Protein AF-A0A151J4Y6-F1 (afdb_monomer_lite)

Secondary structure (DSSP, 8-state):
--GGGT--THHHHHHHHHHHHHTSPPPEE-TT-EEEEEEEEEEE-SSTTT-TT-EEEEEEEEEEESGGGEEES-S-----SSPPPHHHHHHHH----------TTTTTTT-----HHHHTT------PPPHHHHHHHHHHHTT-TT---HHHHHHHHGGG----

Sequence (164 aa):
MLSKLGICSSYNDVQILEASLIMAPPEVIEPRAFCQFVFDNCDLNVNSIDGYSTFHNMAGIKCITPATSITYPSDVIQRREKLKKSAIVDKKGIVELRVFEKKDGMGLKNLLFENLDDLFLSKKYNEVPSVYDVLWMCGKWKTFENIAGWQGYMETITSTESFD

Organism: NCBI:txid471704

pLDDT: mean 74.69, std 10.49, range [45.53, 90.06]

Structure (mmCIF, N/CA/C/O backbone):
data_AF-A0A151J4Y6-F1
#
_entry.id   AF-A0A151J4Y6-F1
#
loop_
_atom_site.group_PDB
_atom_site.id
_atom_site.type_symbol
_atom_site.label_atom_id
_atom_site.label_alt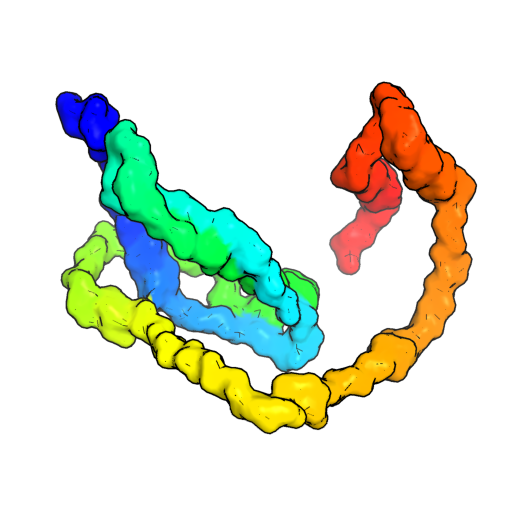_id
_atom_site.label_comp_id
_atom_site.label_asym_id
_atom_site.label_entity_id
_atom_site.label_seq_id
_atom_site.pdbx_PDB_ins_code
_atom_site.Cartn_x
_atom_site.Cartn_y
_atom_site.Cartn_z
_atom_site.occupancy
_atom_site.B_iso_or_equiv
_atom_site.auth_seq_id
_atom_site.auth_comp_id
_atom_site.auth_asym_id
_atom_site.auth_atom_id
_atom_site.pdbx_PDB_model_num
ATOM 1 N N . MET A 1 1 ? 9.502 6.647 33.704 1.00 52.97 1 MET A N 1
ATOM 2 C CA . MET A 1 1 ? 9.447 5.294 34.307 1.00 52.97 1 MET A CA 1
ATOM 3 C C . MET A 1 1 ? 8.736 4.296 33.387 1.00 52.97 1 MET A C 1
ATOM 5 O O . MET A 1 1 ? 9.278 3.222 33.199 1.00 52.97 1 MET A O 1
ATOM 9 N N . LEU A 1 2 ? 7.633 4.670 32.719 1.00 50.38 2 LEU A N 1
ATOM 10 C CA . LEU A 1 2 ? 6.952 3.846 31.696 1.00 50.38 2 LEU A CA 1
ATOM 11 C C . LEU A 1 2 ? 7.665 3.780 30.323 1.00 50.38 2 LEU A C 1
ATOM 13 O O . LEU A 1 2 ? 7.601 2.755 29.655 1.00 50.38 2 LEU A O 1
ATOM 17 N N . SER A 1 3 ? 8.432 4.808 29.941 1.00 53.66 3 SER A N 1
ATOM 18 C CA . SER A 1 3 ? 9.218 4.815 28.689 1.00 53.66 3 SER A CA 1
ATOM 19 C C . SER A 1 3 ? 10.293 3.726 28.618 1.00 53.66 3 SER A C 1
ATOM 21 O O . SER A 1 3 ? 10.619 3.252 27.536 1.00 53.66 3 SER A O 1
ATOM 23 N N . LYS A 1 4 ? 10.809 3.281 29.772 1.00 55.88 4 LYS A N 1
ATOM 24 C CA . LYS A 1 4 ? 11.755 2.157 29.869 1.00 55.88 4 LYS A CA 1
ATOM 25 C C . LYS A 1 4 ? 11.091 0.784 29.682 1.00 55.88 4 LYS A C 1
ATOM 27 O O . LYS A 1 4 ? 11.800 -0.198 29.531 1.00 55.88 4 LYS A O 1
ATOM 32 N N . LEU A 1 5 ? 9.757 0.729 29.693 1.00 60.69 5 LEU A N 1
ATOM 33 C CA . LEU A 1 5 ? 8.945 -0.458 29.400 1.00 60.69 5 LEU A CA 1
ATOM 34 C C . LEU A 1 5 ? 8.374 -0.415 27.969 1.00 60.69 5 LEU A C 1
ATOM 36 O O . LEU A 1 5 ? 7.453 -1.157 27.654 1.00 60.69 5 LEU A O 1
ATOM 40 N N . GLY A 1 6 ? 8.863 0.501 27.121 1.00 55.88 6 GLY A N 1
ATOM 41 C CA . GLY A 1 6 ? 8.363 0.690 25.757 1.00 55.88 6 GLY A CA 1
ATOM 42 C C . GLY A 1 6 ? 7.064 1.497 25.655 1.00 55.88 6 GLY A C 1
ATOM 43 O O . GLY A 1 6 ? 6.555 1.672 24.555 1.00 55.88 6 GLY A O 1
ATOM 44 N N . ILE A 1 7 ? 6.535 2.032 26.764 1.00 54.47 7 ILE A N 1
ATOM 45 C CA . ILE A 1 7 ? 5.301 2.828 26.775 1.00 54.47 7 ILE A CA 1
ATOM 46 C C . ILE A 1 7 ? 5.663 4.309 26.605 1.00 54.47 7 ILE A C 1
ATOM 48 O O . ILE A 1 7 ? 6.123 4.977 27.536 1.00 54.47 7 ILE A O 1
ATOM 52 N N . CYS A 1 8 ? 5.473 4.814 25.389 1.00 62.41 8 CYS A N 1
ATOM 53 C CA . CYS A 1 8 ? 5.663 6.218 25.027 1.00 62.41 8 CYS A CA 1
ATOM 54 C C . CYS A 1 8 ? 4.345 7.003 25.155 1.00 62.41 8 CYS A C 1
ATOM 56 O O . CYS A 1 8 ? 3.275 6.473 24.863 1.00 62.41 8 CYS A O 1
ATOM 58 N N . SER A 1 9 ? 4.403 8.289 25.517 1.00 60.19 9 SER A N 1
ATOM 59 C CA . SER A 1 9 ? 3.231 9.181 25.451 1.00 60.19 9 SER A CA 1
ATOM 60 C C . SER A 1 9 ? 2.637 9.263 24.038 1.00 60.19 9 SER A C 1
ATOM 62 O O . SER A 1 9 ? 1.441 9.500 23.897 1.00 60.19 9 SER A O 1
ATOM 64 N N . SER A 1 10 ? 3.447 8.983 23.009 1.00 67.44 10 SER A N 1
ATOM 65 C CA . SER A 1 10 ? 3.012 8.912 21.614 1.00 67.44 10 SER A CA 1
ATOM 66 C C . SER A 1 10 ? 2.051 7.762 21.320 1.00 67.44 10 SER A C 1
ATOM 68 O O . SER A 1 10 ? 1.383 7.817 20.299 1.00 67.44 10 SER A O 1
ATOM 70 N N . TYR A 1 11 ? 1.928 6.735 22.173 1.00 70.94 11 TYR A N 1
ATOM 71 C CA . TYR A 1 11 ? 0.967 5.650 21.924 1.00 70.94 11 TYR A CA 1
ATOM 72 C C . TYR A 1 11 ? -0.466 6.165 21.860 1.00 70.94 11 TYR A C 1
ATOM 74 O O . TYR A 1 11 ? -1.240 5.717 21.025 1.00 70.94 11 TYR A O 1
ATOM 82 N N . ASN A 1 12 ? -0.808 7.138 22.704 1.00 75.56 12 ASN A N 1
ATOM 83 C CA . ASN A 1 12 ? -2.130 7.748 22.661 1.00 75.56 12 ASN A CA 1
ATOM 84 C C . ASN A 1 12 ? -2.332 8.532 21.353 1.00 75.56 12 ASN A C 1
ATOM 86 O O . ASN A 1 12 ? -3.405 8.481 20.762 1.00 75.56 12 ASN A O 1
ATOM 90 N N . ASP A 1 13 ? -1.290 9.209 20.862 1.00 78.25 13 ASP A N 1
ATOM 91 C CA . ASP A 1 13 ? -1.334 9.907 19.574 1.00 78.25 13 ASP A CA 1
ATOM 92 C C . ASP A 1 13 ? -1.452 8.935 18.393 1.00 78.25 13 ASP A C 1
ATOM 94 O O . ASP A 1 13 ? -2.233 9.192 17.477 1.00 78.25 13 ASP A O 1
ATOM 98 N N . VAL A 1 14 ? -0.746 7.801 18.441 1.00 78.38 14 VAL A N 1
ATOM 99 C CA . VAL A 1 14 ? -0.844 6.717 17.451 1.00 78.38 14 VAL A CA 1
ATOM 100 C C . VAL A 1 14 ? -2.248 6.118 17.456 1.00 78.38 14 VAL A C 1
ATOM 102 O O . VAL A 1 14 ? -2.877 6.047 16.408 1.00 78.38 14 VAL A O 1
ATOM 105 N N . GLN A 1 15 ? -2.801 5.797 18.626 1.00 79.50 15 GLN A N 1
ATOM 106 C CA . GLN A 1 15 ? -4.174 5.296 18.743 1.00 79.50 15 GLN A CA 1
ATOM 107 C C . GLN A 1 15 ? -5.200 6.306 18.219 1.00 79.50 15 GLN A C 1
ATOM 109 O O . GLN A 1 15 ? -6.182 5.931 17.578 1.00 79.50 15 GLN A O 1
ATOM 114 N N . ILE A 1 16 ? -4.997 7.603 18.479 1.00 82.94 16 ILE A N 1
ATOM 115 C CA . ILE A 1 16 ? -5.855 8.665 17.945 1.00 82.94 16 ILE A CA 1
ATOM 116 C C . ILE A 1 16 ? -5.749 8.722 16.420 1.00 82.94 16 ILE A C 1
ATOM 118 O O . ILE A 1 16 ? -6.777 8.886 15.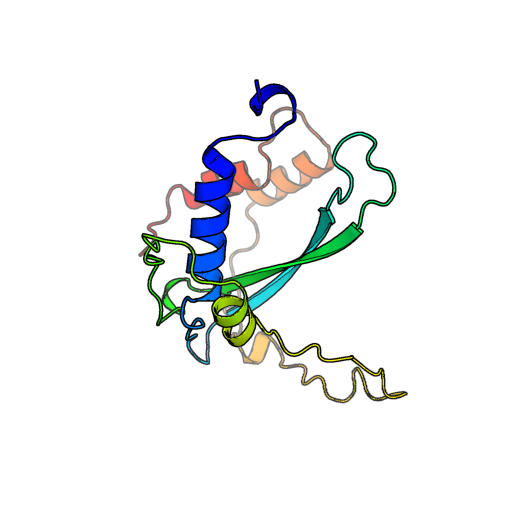759 1.00 82.94 16 ILE A O 1
ATOM 122 N N . LEU A 1 17 ? -4.548 8.589 15.857 1.00 82.00 17 LEU A N 1
ATOM 123 C CA . LEU A 1 17 ? -4.330 8.554 14.413 1.00 82.00 17 L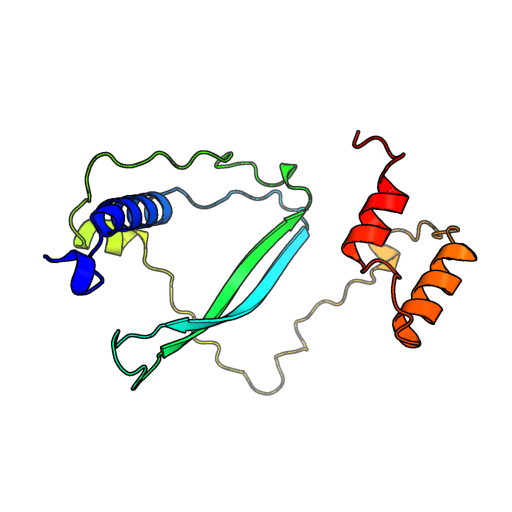EU A CA 1
ATOM 124 C C . LEU A 1 17 ? -5.020 7.339 13.778 1.00 82.00 17 LEU A C 1
ATOM 126 O O . LEU A 1 17 ? -5.824 7.518 12.865 1.00 82.00 17 LEU A O 1
ATOM 130 N N . GLU A 1 18 ? -4.798 6.137 14.308 1.00 80.62 18 GLU A N 1
ATOM 131 C CA . GLU A 1 18 ? -5.437 4.893 13.854 1.00 80.62 18 GLU A CA 1
ATOM 132 C C . GLU A 1 18 ? -6.965 4.982 13.920 1.00 80.62 18 GLU A C 1
ATOM 134 O O . GLU A 1 18 ? -7.664 4.701 12.946 1.00 80.62 18 GLU A O 1
ATOM 139 N N . ALA A 1 19 ? -7.515 5.461 15.038 1.00 82.00 19 ALA A N 1
ATOM 140 C CA . ALA A 1 19 ? -8.953 5.657 15.175 1.00 82.00 19 ALA A CA 1
ATOM 141 C C . ALA A 1 19 ? -9.491 6.743 14.229 1.00 82.00 19 ALA A C 1
ATOM 143 O O . ALA A 1 19 ? -10.651 6.684 13.814 1.00 82.00 19 ALA A O 1
ATOM 144 N N . SER A 1 20 ? -8.688 7.755 13.893 1.00 84.00 20 SER A N 1
ATOM 145 C CA . SER A 1 20 ? -9.069 8.778 12.913 1.00 84.00 20 SER A CA 1
ATOM 146 C C . SER A 1 20 ? -9.125 8.189 11.503 1.00 84.00 20 SER A C 1
ATOM 148 O O . SER A 1 20 ? -10.093 8.458 10.795 1.00 84.00 20 SER A O 1
ATOM 150 N N . LEU A 1 21 ? -8.163 7.328 11.153 1.00 80.50 21 LEU A N 1
ATOM 151 C CA . LEU A 1 21 ? -8.095 6.586 9.892 1.00 80.50 21 LEU A CA 1
ATOM 152 C C . LEU A 1 21 ? -9.272 5.619 9.719 1.00 80.50 21 LEU A C 1
ATOM 154 O O . LEU A 1 21 ? -9.988 5.708 8.732 1.00 80.50 21 LEU A O 1
ATOM 158 N N . ILE A 1 22 ? -9.543 4.756 10.704 1.00 81.31 22 ILE A N 1
ATOM 159 C CA . ILE A 1 22 ? -10.654 3.780 10.648 1.00 81.31 22 ILE A CA 1
ATOM 160 C C . ILE A 1 22 ? -12.009 4.474 10.465 1.00 81.31 22 ILE A C 1
ATOM 162 O O . ILE A 1 22 ? -12.933 3.960 9.840 1.00 81.31 22 ILE A O 1
ATOM 166 N N . MET A 1 23 ? -12.154 5.655 11.061 1.00 79.75 23 MET A N 1
ATOM 167 C CA . MET A 1 23 ? -13.398 6.411 11.020 1.00 79.75 23 MET A CA 1
ATOM 168 C C . MET A 1 23 ? -13.507 7.321 9.794 1.00 79.75 23 MET A C 1
ATOM 170 O O . MET A 1 23 ? -14.569 7.942 9.627 1.00 79.75 23 MET A O 1
ATOM 174 N N . ALA A 1 24 ? -12.437 7.443 9.004 1.00 80.19 24 ALA A N 1
ATOM 175 C CA . ALA A 1 24 ? -12.440 8.185 7.760 1.00 80.19 24 ALA A CA 1
ATOM 176 C C . ALA A 1 24 ? -13.353 7.477 6.746 1.00 80.19 24 ALA A C 1
ATOM 178 O O . ALA A 1 24 ? -13.492 6.253 6.763 1.00 80.19 24 ALA A O 1
ATOM 179 N N . PRO A 1 25 ? -14.057 8.238 5.902 1.00 78.75 25 PRO A N 1
ATOM 180 C CA . PRO A 1 25 ? -14.814 7.647 4.812 1.00 78.75 25 PR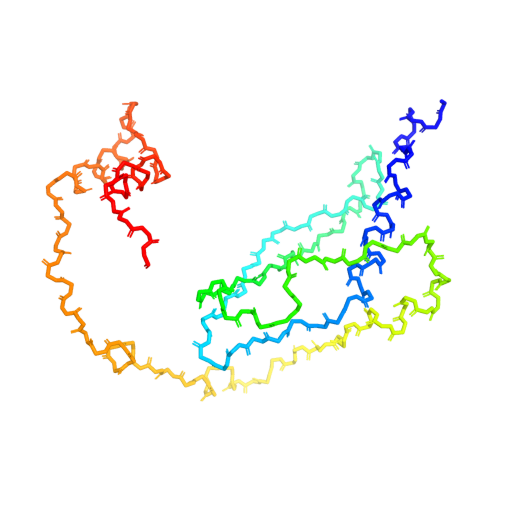O A CA 1
ATOM 181 C C . PRO A 1 25 ? -13.868 6.967 3.806 1.00 78.75 25 PRO A C 1
ATOM 183 O O . PRO A 1 25 ? -12.732 7.417 3.649 1.00 78.75 25 PRO A O 1
ATOM 186 N N . PRO A 1 26 ? -14.325 5.897 3.132 1.00 78.56 26 PRO A N 1
ATOM 187 C CA . PRO A 1 26 ? -13.514 5.193 2.151 1.00 78.56 26 PRO A CA 1
ATOM 188 C C . PRO A 1 26 ? -13.188 6.088 0.955 1.00 78.56 26 PRO A C 1
ATOM 190 O O . PRO A 1 26 ? -13.955 6.990 0.607 1.00 78.56 26 PRO A O 1
ATOM 193 N N . GLU A 1 27 ? -12.061 5.789 0.318 1.00 82.19 27 GLU A N 1
ATOM 194 C CA . GLU A 1 27 ? -11.627 6.481 -0.889 1.00 82.19 27 GLU A CA 1
ATOM 195 C C . GLU A 1 27 ? -12.608 6.264 -2.050 1.00 82.19 27 GLU A C 1
ATOM 197 O O . GLU A 1 27 ? -13.080 5.147 -2.287 1.00 82.19 27 GLU A O 1
ATOM 202 N N . VAL A 1 28 ? -12.864 7.324 -2.813 1.00 86.38 28 VAL A N 1
ATOM 203 C CA . VAL A 1 28 ? -13.610 7.297 -4.071 1.00 86.38 28 VAL A CA 1
ATOM 204 C C . VAL A 1 28 ? -12.615 7.457 -5.210 1.00 86.38 28 VAL A C 1
ATOM 206 O O . VAL A 1 28 ? -11.919 8.468 -5.312 1.00 86.38 28 VAL A O 1
ATOM 209 N N . ILE A 1 29 ? -12.545 6.435 -6.058 1.00 87.62 29 ILE A N 1
ATOM 210 C CA . ILE A 1 29 ? -11.553 6.330 -7.126 1.00 87.62 29 ILE A CA 1
ATOM 211 C C . ILE A 1 29 ? -12.264 6.390 -8.463 1.00 87.62 29 ILE A C 1
ATOM 213 O O . ILE A 1 29 ? -13.276 5.714 -8.660 1.00 87.62 29 ILE A O 1
ATOM 217 N N . GLU A 1 30 ? -11.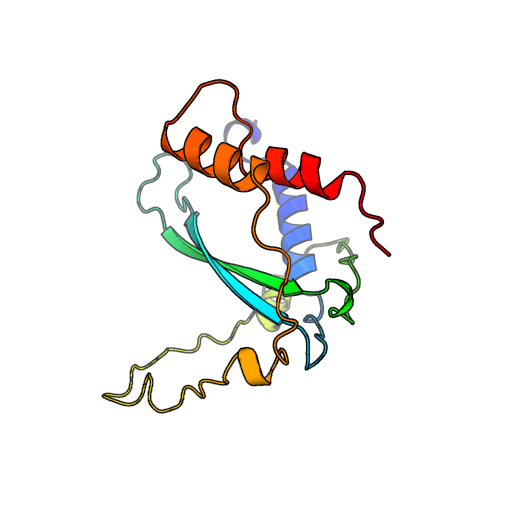713 7.180 -9.376 1.00 88.31 30 GLU A N 1
ATOM 218 C CA . GLU A 1 30 ? -12.191 7.253 -10.750 1.00 88.31 30 GLU A CA 1
ATOM 219 C C . GLU A 1 30 ? -12.219 5.859 -11.409 1.00 88.31 30 GLU A C 1
ATOM 221 O O . GLU A 1 30 ? -11.242 5.112 -11.306 1.00 88.31 30 GLU A O 1
ATOM 226 N N . PRO A 1 31 ? -13.283 5.489 -12.147 1.00 83.12 31 PRO A N 1
ATOM 227 C CA . PRO A 1 31 ? -13.416 4.154 -12.740 1.00 83.12 31 PRO A CA 1
ATOM 228 C C . PRO A 1 31 ? -12.277 3.735 -13.680 1.00 83.12 31 PRO A C 1
ATOM 230 O O . PRO A 1 31 ? -12.093 2.547 -13.924 1.00 83.12 31 PRO A O 1
ATOM 233 N N . ARG A 1 32 ? -11.534 4.700 -14.237 1.00 83.88 32 ARG A N 1
ATOM 234 C CA . ARG A 1 32 ? -10.416 4.463 -15.169 1.00 83.88 32 ARG A CA 1
ATOM 235 C C . ARG A 1 32 ? -9.038 4.599 -14.520 1.00 83.88 32 ARG A C 1
ATOM 237 O O . ARG A 1 32 ? -8.039 4.572 -15.233 1.00 83.88 32 ARG A O 1
ATOM 244 N N . ALA A 1 33 ? -8.978 4.769 -13.202 1.00 86.50 33 ALA A N 1
ATOM 245 C CA . ALA A 1 33 ? -7.715 4.813 -12.487 1.00 86.50 33 ALA A CA 1
ATOM 246 C C . ALA A 1 33 ? -7.014 3.457 -12.568 1.00 86.50 33 ALA A C 1
ATOM 248 O O . ALA A 1 33 ? -7.641 2.406 -12.402 1.00 86.50 33 ALA A O 1
ATOM 249 N N . PHE A 1 34 ? -5.698 3.472 -12.748 1.00 86.44 34 PHE A N 1
ATOM 250 C CA . PHE A 1 34 ? -4.913 2.272 -12.524 1.00 86.44 34 PHE A CA 1
ATOM 251 C C . PHE A 1 34 ? -4.809 2.031 -11.016 1.00 86.44 34 PHE A C 1
ATOM 253 O O . PHE A 1 34 ? -4.399 2.921 -10.271 1.00 86.44 34 PHE A O 1
ATOM 260 N N . CYS A 1 35 ? -5.192 0.837 -10.565 1.00 86.50 35 CYS A N 1
ATOM 261 C CA . CYS A 1 35 ? -5.133 0.440 -9.163 1.00 86.50 35 CYS A CA 1
ATOM 262 C C . CYS A 1 35 ? -4.343 -0.862 -9.035 1.00 86.50 35 CYS A C 1
ATOM 264 O O . CYS A 1 35 ? -4.730 -1.889 -9.591 1.00 86.50 35 CYS A O 1
ATOM 266 N N . GLN A 1 36 ? -3.267 -0.833 -8.256 1.00 88.19 36 GLN A N 1
ATOM 267 C CA . GLN A 1 36 ? -2.430 -1.989 -7.967 1.00 88.19 36 GLN A CA 1
ATOM 268 C C . GLN A 1 36 ? -2.397 -2.233 -6.464 1.00 88.19 36 GLN A C 1
ATOM 270 O O . GLN A 1 36 ? -2.176 -1.314 -5.684 1.00 88.19 36 GLN A O 1
ATOM 275 N N . PHE A 1 37 ? -2.579 -3.483 -6.051 1.00 87.00 37 PHE A N 1
ATOM 276 C CA . PHE A 1 37 ? -2.333 -3.884 -4.672 1.00 87.00 37 PHE A CA 1
ATOM 277 C C . PHE A 1 37 ? -0.952 -4.525 -4.585 1.00 87.00 37 PHE A C 1
ATOM 279 O O . PHE A 1 37 ? -0.663 -5.474 -5.315 1.00 87.00 37 PHE A O 1
ATOM 286 N N . VAL A 1 38 ? -0.105 -3.993 -3.712 1.00 85.69 38 VAL A N 1
ATOM 287 C CA . VAL A 1 38 ? 1.234 -4.519 -3.440 1.00 85.69 38 VAL A CA 1
ATOM 288 C C . VAL A 1 38 ? 1.216 -5.079 -2.032 1.00 85.69 38 VAL A C 1
ATOM 290 O O . VAL A 1 38 ? 0.819 -4.386 -1.100 1.00 85.69 38 VAL A O 1
ATOM 293 N N . PHE A 1 39 ? 1.613 -6.335 -1.883 1.00 85.12 39 PHE A N 1
ATOM 294 C CA . PHE A 1 39 ? 1.669 -7.001 -0.590 1.00 85.12 39 PHE A CA 1
ATOM 295 C C . PHE A 1 39 ? 3.120 -7.313 -0.252 1.00 85.12 39 PHE A C 1
ATOM 297 O O . PHE A 1 39 ? 3.856 -7.795 -1.112 1.00 85.12 39 PHE A O 1
ATOM 304 N N . ASP A 1 40 ? 3.503 -7.049 0.991 1.00 86.50 40 ASP A N 1
ATOM 305 C CA . ASP A 1 40 ? 4.796 -7.431 1.552 1.00 86.50 40 ASP A CA 1
ATOM 306 C C . ASP A 1 40 ? 4.602 -8.045 2.944 1.00 86.50 40 ASP A C 1
ATOM 308 O O . ASP A 1 40 ? 3.531 -7.927 3.552 1.00 86.50 40 ASP A O 1
ATOM 312 N N . ASN A 1 41 ? 5.624 -8.722 3.452 1.00 86.06 41 ASN A N 1
ATOM 313 C CA . ASN A 1 41 ? 5.606 -9.298 4.786 1.00 86.06 41 ASN A CA 1
ATOM 314 C C . ASN A 1 41 ? 5.503 -8.197 5.847 1.00 86.06 41 ASN A C 1
ATOM 316 O O . ASN A 1 41 ? 6.212 -7.193 5.829 1.00 86.06 41 ASN A O 1
ATOM 320 N N . CYS A 1 42 ? 4.610 -8.413 6.801 1.00 80.06 42 CYS A N 1
ATOM 321 C CA . CYS A 1 42 ? 4.440 -7.594 7.982 1.00 80.06 42 CYS A CA 1
ATOM 322 C C . CYS A 1 42 ? 4.476 -8.529 9.182 1.00 80.06 42 CYS A C 1
ATOM 324 O O . CYS A 1 42 ? 3.668 -9.444 9.292 1.00 80.06 42 CYS A O 1
ATOM 326 N N . ASP A 1 43 ? 5.448 -8.319 10.058 1.00 81.12 43 ASP A N 1
ATOM 327 C CA . ASP A 1 43 ? 5.635 -9.148 11.237 1.00 81.12 43 ASP A CA 1
ATOM 328 C C . ASP A 1 43 ? 5.274 -8.326 12.472 1.00 81.12 43 ASP A C 1
ATOM 330 O O . ASP A 1 43 ? 5.931 -7.336 12.806 1.00 81.12 43 ASP A O 1
ATOM 334 N N . LEU A 1 44 ? 4.205 -8.724 13.157 1.00 72.12 44 LEU A N 1
ATOM 335 C CA . LEU A 1 44 ? 3.764 -8.099 14.397 1.00 72.12 44 LEU A CA 1
ATOM 336 C C . LEU A 1 44 ? 4.282 -8.910 15.582 1.00 72.12 44 LEU A C 1
ATOM 338 O O . LEU A 1 44 ? 3.819 -10.017 15.868 1.00 72.12 44 LEU A O 1
ATOM 342 N N . ASN A 1 45 ? 5.222 -8.332 16.325 1.00 72.50 45 ASN A N 1
ATOM 343 C CA . ASN A 1 45 ? 5.669 -8.894 17.596 1.00 72.50 45 ASN A CA 1
ATOM 344 C C . ASN A 1 45 ? 4.599 -8.660 18.665 1.00 72.50 45 ASN A C 1
ATOM 346 O O . ASN A 1 45 ? 4.613 -7.662 19.384 1.00 72.50 45 ASN A O 1
ATOM 350 N N . VAL A 1 46 ? 3.660 -9.599 18.760 1.00 66.88 46 VAL A N 1
ATOM 351 C CA . VAL A 1 46 ? 2.575 -9.589 19.754 1.00 66.88 46 VAL A CA 1
ATOM 352 C C . VAL A 1 46 ? 3.109 -9.684 21.190 1.00 66.88 46 VAL A C 1
ATOM 354 O O . VAL A 1 46 ? 2.468 -9.173 22.105 1.00 66.88 46 VAL A O 1
ATOM 357 N N . ASN A 1 47 ? 4.305 -10.258 21.379 1.00 61.44 47 ASN A N 1
ATOM 358 C CA . ASN A 1 47 ? 5.077 -10.190 22.619 1.00 61.44 47 ASN A CA 1
ATOM 359 C C . ASN A 1 47 ? 6.330 -9.332 22.415 1.00 61.44 47 ASN A C 1
ATOM 361 O O . ASN A 1 47 ? 7.225 -9.654 21.635 1.00 61.44 47 ASN A O 1
ATOM 365 N N . SER A 1 48 ? 6.383 -8.216 23.137 1.00 57.47 48 SER A N 1
ATOM 366 C CA . SER A 1 48 ? 7.301 -7.099 22.904 1.00 57.47 48 SER A CA 1
ATOM 367 C C . SER A 1 48 ? 8.751 -7.319 23.356 1.00 57.47 48 SER A C 1
ATOM 369 O O . SER A 1 48 ? 9.570 -6.428 23.144 1.00 57.47 48 SER A O 1
ATOM 371 N N . ILE A 1 49 ? 9.086 -8.455 23.984 1.00 64.06 49 ILE A N 1
ATOM 372 C CA . ILE A 1 49 ? 10.388 -8.632 24.657 1.00 64.06 49 ILE A CA 1
ATOM 373 C C . ILE A 1 49 ? 11.269 -9.709 24.015 1.00 64.06 49 ILE A C 1
ATOM 375 O O . ILE A 1 49 ? 12.469 -9.485 23.885 1.00 64.06 49 ILE A O 1
ATOM 379 N N . ASP A 1 50 ? 10.721 -10.851 23.603 1.00 72.38 50 ASP A N 1
ATOM 380 C CA . ASP A 1 50 ? 11.510 -11.984 23.093 1.00 72.38 50 ASP A CA 1
ATOM 381 C C . ASP A 1 50 ? 11.200 -12.361 21.636 1.00 72.38 50 ASP A C 1
ATOM 383 O O . ASP A 1 50 ? 11.875 -13.223 21.076 1.00 72.38 50 ASP A O 1
ATOM 387 N N . GLY A 1 51 ? 10.201 -11.724 21.011 1.00 64.75 51 GLY A N 1
ATOM 388 C CA . GLY A 1 51 ? 9.749 -12.086 19.664 1.00 64.75 51 GLY A CA 1
ATOM 389 C C . GLY A 1 51 ? 9.135 -13.489 19.593 1.00 64.75 51 GLY A C 1
ATOM 390 O O . GLY A 1 51 ? 8.959 -14.039 18.508 1.00 64.75 51 GLY A O 1
ATOM 391 N N . TYR A 1 52 ? 8.810 -14.106 20.732 1.00 71.50 52 TYR A N 1
ATOM 392 C CA . TYR A 1 52 ? 8.162 -15.406 20.741 1.00 71.50 52 TYR A CA 1
ATOM 393 C C . TYR A 1 52 ? 6.696 -15.253 20.330 1.00 71.50 52 TYR A C 1
ATOM 395 O O . TYR A 1 52 ? 5.963 -14.429 20.880 1.00 71.50 52 TYR A O 1
ATOM 403 N N . SER A 1 53 ? 6.250 -16.095 19.393 1.00 75.50 53 SER A N 1
ATOM 404 C CA . SER A 1 53 ? 4.907 -16.040 18.793 1.00 75.50 53 SER A CA 1
ATOM 405 C C . SER A 1 53 ? 4.633 -14.793 17.939 1.00 75.50 53 SER A C 1
ATOM 407 O O . SER A 1 53 ? 3.510 -14.294 17.950 1.00 75.50 53 SER A O 1
ATOM 409 N N . THR A 1 54 ? 5.624 -14.289 17.191 1.00 72.31 54 THR A N 1
ATOM 410 C CA . THR A 1 54 ? 5.408 -13.252 16.165 1.00 72.31 54 THR A CA 1
ATOM 411 C C . THR A 1 54 ? 4.247 -13.630 15.243 1.00 72.31 54 THR A C 1
ATOM 413 O O . THR A 1 54 ? 4.184 -14.734 14.700 1.00 72.31 54 THR A O 1
ATOM 416 N N . PHE A 1 55 ? 3.303 -12.707 15.085 1.00 78.94 55 PHE A N 1
ATOM 417 C CA . PHE A 1 55 ? 2.210 -12.845 14.140 1.00 78.94 55 PHE A CA 1
ATOM 418 C C . PHE A 1 55 ? 2.713 -12.437 12.759 1.00 78.94 55 PHE A C 1
ATOM 420 O O . PHE A 1 55 ? 2.983 -11.263 12.514 1.00 78.94 55 PHE A O 1
ATOM 427 N N . HIS A 1 56 ? 2.854 -13.426 11.883 1.00 80.56 56 HIS A N 1
ATOM 428 C CA . HIS A 1 56 ? 3.239 -13.224 10.493 1.00 80.56 56 HIS A CA 1
ATOM 429 C C . HIS A 1 56 ? 1.997 -12.897 9.663 1.00 80.56 56 HIS A C 1
ATOM 431 O O . HIS A 1 56 ? 1.102 -13.736 9.517 1.00 80.56 56 HIS A O 1
ATOM 437 N N . ASN A 1 57 ? 1.937 -11.695 9.100 1.00 80.19 57 ASN A N 1
ATOM 438 C CA . ASN A 1 57 ? 0.914 -11.297 8.144 1.00 80.19 57 ASN A CA 1
ATOM 439 C C . ASN A 1 57 ? 1.531 -10.718 6.870 1.00 80.19 57 ASN A C 1
ATOM 441 O O . ASN A 1 57 ? 2.726 -10.471 6.776 1.00 80.19 57 ASN A O 1
ATOM 445 N N . MET A 1 58 ? 0.699 -10.520 5.852 1.00 83.00 58 MET A N 1
ATOM 446 C CA . MET A 1 58 ? 1.074 -9.720 4.691 1.00 83.00 58 MET A CA 1
ATOM 447 C C . MET A 1 58 ? 0.362 -8.379 4.805 1.00 83.00 58 MET A C 1
ATOM 449 O O . MET A 1 58 ? -0.870 -8.338 4.870 1.00 83.00 58 MET A O 1
ATOM 453 N N . ALA A 1 59 ? 1.118 -7.287 4.866 1.00 81.62 59 ALA A N 1
ATOM 454 C CA . ALA A 1 59 ? 0.552 -5.954 4.741 1.00 81.62 59 ALA A CA 1
ATOM 455 C C . ALA A 1 59 ? 0.348 -5.650 3.259 1.00 81.62 59 ALA A C 1
ATOM 457 O O . ALA A 1 59 ? 1.259 -5.809 2.452 1.00 81.62 59 ALA A O 1
ATOM 458 N N . GLY A 1 60 ? -0.862 -5.225 2.909 1.00 82.94 60 GLY A N 1
ATOM 459 C CA . GLY A 1 60 ? -1.183 -4.739 1.575 1.00 82.94 60 GLY A CA 1
ATOM 460 C C . GLY A 1 60 ? -1.215 -3.220 1.553 1.00 82.94 60 GLY A C 1
ATOM 461 O O . GLY A 1 60 ? -1.868 -2.610 2.398 1.00 82.94 60 GLY A O 1
ATOM 462 N N . ILE A 1 61 ? -0.571 -2.619 0.560 1.00 84.50 61 ILE A N 1
ATOM 463 C CA . ILE A 1 61 ? -0.793 -1.229 0.171 1.00 84.50 61 ILE A CA 1
ATOM 464 C C . ILE A 1 61 ? -1.568 -1.187 -1.142 1.00 84.50 61 ILE A C 1
ATOM 466 O O . ILE A 1 61 ? -1.444 -2.066 -1.997 1.00 84.50 61 ILE A O 1
ATOM 470 N N . LYS A 1 62 ? -2.380 -0.147 -1.298 1.00 86.19 62 LYS A N 1
ATOM 471 C CA . LYS A 1 62 ? -3.121 0.138 -2.520 1.00 86.19 62 LYS A CA 1
ATOM 472 C C . LYS A 1 62 ? -2.477 1.335 -3.205 1.00 86.19 62 LYS A C 1
ATOM 474 O O . LYS A 1 62 ? -2.484 2.434 -2.664 1.00 86.19 62 LYS A O 1
ATOM 479 N N . CYS A 1 63 ? -1.927 1.111 -4.386 1.00 88.00 63 CYS A N 1
ATOM 480 C CA . CYS A 1 63 ? -1.301 2.122 -5.223 1.00 88.00 63 CYS A CA 1
ATOM 481 C C . CYS A 1 63 ? -2.289 2.547 -6.312 1.00 88.00 63 CYS A C 1
ATOM 483 O O . CYS A 1 63 ? -2.834 1.694 -7.015 1.00 88.00 63 CYS A O 1
ATOM 485 N N . ILE A 1 64 ? -2.521 3.852 -6.455 1.00 87.25 64 ILE A N 1
ATOM 486 C CA . ILE A 1 64 ? -3.462 4.418 -7.431 1.00 87.25 64 ILE A CA 1
ATOM 487 C C . ILE A 1 64 ? -2.704 5.393 -8.330 1.00 87.25 64 ILE A C 1
ATOM 489 O O . ILE A 1 64 ? -1.912 6.203 -7.848 1.00 87.25 64 ILE A O 1
ATOM 493 N N . THR A 1 65 ? -2.913 5.314 -9.643 1.00 86.12 65 THR A N 1
ATOM 494 C CA . THR A 1 65 ? -2.250 6.180 -10.628 1.00 86.12 65 THR A CA 1
ATOM 495 C C . THR A 1 65 ? -3.229 6.623 -11.724 1.00 86.12 65 THR A C 1
ATOM 497 O O . THR A 1 65 ? -3.952 5.781 -12.260 1.00 86.12 65 THR A O 1
ATOM 500 N N . PRO A 1 66 ? -3.236 7.916 -12.105 1.00 86.69 66 PRO A N 1
ATOM 501 C CA . PRO A 1 66 ? -2.532 9.033 -11.457 1.00 86.69 66 PRO A CA 1
ATOM 502 C C . PRO A 1 66 ? -3.124 9.366 -10.076 1.00 86.69 66 PRO A C 1
ATOM 504 O O . PRO A 1 66 ? -4.278 9.031 -9.807 1.00 86.69 66 PRO A O 1
ATOM 507 N N . ALA A 1 67 ? -2.358 10.046 -9.214 1.00 82.56 67 ALA A N 1
ATOM 508 C CA . ALA A 1 67 ? -2.807 10.447 -7.871 1.00 82.56 67 ALA A CA 1
ATOM 509 C C . ALA A 1 67 ? -4.101 11.287 -7.902 1.00 82.56 67 ALA A C 1
ATOM 511 O O . ALA A 1 67 ? -4.957 11.155 -7.032 1.00 82.56 67 ALA A O 1
ATOM 512 N N . THR A 1 68 ? -4.292 12.067 -8.970 1.00 85.50 68 THR A N 1
ATOM 513 C CA . THR A 1 68 ? -5.504 12.854 -9.249 1.00 85.50 68 THR A CA 1
ATOM 514 C C . THR A 1 68 ? -6.774 12.016 -9.424 1.00 85.50 68 THR A C 1
ATOM 516 O O . THR A 1 68 ? -7.869 12.570 -9.446 1.00 85.50 68 THR A O 1
ATOM 519 N N . SER A 1 69 ? -6.657 10.690 -9.525 1.00 88.31 69 SER A N 1
ATOM 520 C CA . SER A 1 69 ? -7.803 9.780 -9.628 1.00 88.31 69 SER A CA 1
ATOM 521 C C . SER A 1 69 ? -8.518 9.537 -8.297 1.00 88.31 69 SER A C 1
ATOM 523 O O . SER A 1 69 ? -9.582 8.916 -8.284 1.00 88.31 69 SER A O 1
ATOM 525 N N . ILE A 1 70 ? -7.934 9.969 -7.176 1.00 85.94 70 ILE A N 1
ATOM 526 C CA . ILE A 1 70 ? -8.566 9.911 -5.857 1.00 85.94 70 ILE A CA 1
ATOM 527 C C . ILE A 1 70 ? -9.402 11.180 -5.696 1.00 85.94 70 ILE A C 1
ATOM 529 O O . ILE A 1 70 ? -8.882 12.267 -5.460 1.00 85.94 70 ILE A O 1
ATOM 533 N N . THR A 1 71 ? -10.716 11.047 -5.842 1.00 80.69 71 THR A N 1
ATOM 534 C CA . THR A 1 71 ? -11.647 12.191 -5.797 1.00 80.69 71 THR A CA 1
ATOM 535 C C . THR A 1 71 ? -12.070 12.551 -4.379 1.00 80.69 71 THR A C 1
ATOM 537 O O . THR A 1 71 ? -12.503 13.673 -4.116 1.00 80.69 71 THR A O 1
ATOM 540 N N . TYR A 1 72 ? -11.951 11.602 -3.449 1.00 74.88 72 TYR A N 1
ATOM 541 C CA . TYR A 1 72 ? -12.279 11.795 -2.046 1.00 74.88 72 TYR A CA 1
ATOM 542 C C . TYR A 1 72 ? -11.688 10.669 -1.189 1.00 74.88 72 TYR A C 1
ATOM 544 O O . TYR A 1 72 ? -11.656 9.541 -1.668 1.00 74.88 72 TYR A O 1
ATOM 552 N N . PRO A 1 73 ? -11.330 10.913 0.082 1.00 67.75 73 PRO A N 1
ATOM 553 C CA . PRO A 1 73 ? -11.014 12.219 0.652 1.00 67.75 73 PRO A CA 1
ATOM 554 C C . PRO A 1 73 ? -9.622 12.696 0.211 1.00 67.75 73 PRO A C 1
ATOM 556 O O . PRO A 1 73 ? -8.679 11.916 0.147 1.00 67.75 73 PRO A O 1
ATOM 559 N N . SER A 1 74 ? -9.506 13.995 -0.073 1.00 61.00 74 SER A N 1
ATOM 560 C CA . SER A 1 74 ? -8.251 14.655 -0.438 1.00 61.00 74 SER A CA 1
ATOM 561 C C . SER A 1 74 ? -7.371 14.840 0.803 1.00 61.00 74 SER A C 1
ATOM 563 O O . SER A 1 74 ? -7.648 15.723 1.617 1.00 61.00 74 SER A O 1
ATOM 565 N N . ASP A 1 75 ? -6.366 13.983 0.960 1.00 63.78 75 ASP A N 1
ATOM 566 C CA . ASP A 1 75 ? -5.104 14.130 1.713 1.00 63.78 75 ASP A CA 1
ATOM 567 C C . ASP A 1 75 ? -5.135 14.516 3.207 1.00 63.78 75 ASP A C 1
ATOM 569 O O . ASP A 1 75 ? -4.114 14.438 3.890 1.00 63.78 75 ASP A O 1
ATOM 573 N N . VAL A 1 76 ? -6.284 14.896 3.769 1.00 69.19 76 VAL A N 1
ATOM 574 C CA . VAL A 1 76 ? -6.398 15.423 5.131 1.00 69.19 76 VAL A CA 1
ATOM 575 C C . VAL A 1 76 ? -7.384 14.585 5.928 1.00 69.19 76 VAL A C 1
ATOM 577 O O . VAL A 1 76 ? -8.596 14.816 5.949 1.00 69.19 76 VAL A O 1
ATOM 580 N N . ILE A 1 77 ? -6.842 13.611 6.653 1.00 76.25 77 ILE A N 1
ATOM 581 C CA . ILE A 1 77 ? -7.586 12.899 7.689 1.00 76.25 77 ILE A CA 1
ATOM 582 C C . ILE A 1 77 ? -7.790 13.853 8.864 1.00 76.25 77 ILE A C 1
ATOM 584 O O . ILE A 1 77 ? -6.837 14.300 9.504 1.00 76.25 77 ILE A O 1
ATOM 588 N N . GLN A 1 78 ? -9.048 14.160 9.177 1.00 79.19 78 GLN A N 1
ATOM 589 C CA . GLN A 1 78 ? -9.361 14.972 10.348 1.00 79.19 78 GLN A CA 1
ATOM 590 C C . GLN A 1 78 ? -8.996 14.215 11.626 1.00 79.19 78 GLN A C 1
ATOM 592 O O . GLN A 1 78 ? -9.652 13.236 12.001 1.00 79.19 78 GLN A O 1
ATOM 597 N N . ARG A 1 79 ? -7.959 14.701 12.317 1.00 81.44 79 ARG A N 1
ATOM 598 C CA . ARG A 1 79 ? -7.549 14.179 13.620 1.00 81.44 79 ARG A CA 1
ATOM 599 C C . ARG A 1 79 ? -8.703 14.302 14.612 1.00 81.44 79 ARG A C 1
ATOM 601 O O . ARG A 1 79 ? -9.270 15.374 14.810 1.00 81.44 79 ARG A O 1
ATOM 608 N N . ARG A 1 80 ? -9.037 13.198 15.274 1.00 77.12 80 ARG A N 1
ATOM 609 C CA . ARG A 1 80 ? -10.015 13.176 16.367 1.00 77.12 80 ARG A CA 1
ATOM 610 C C . ARG A 1 80 ? -9.400 13.781 17.630 1.00 77.12 80 ARG A C 1
ATOM 612 O O . ARG A 1 80 ? -8.286 13.439 18.002 1.00 77.12 80 ARG A O 1
ATOM 619 N N . GLU A 1 81 ? -10.154 14.612 18.344 1.00 76.12 81 GLU A N 1
ATOM 620 C CA . GLU A 1 81 ? -9.696 15.179 19.626 1.00 76.12 81 GLU A CA 1
ATOM 621 C C . GLU A 1 81 ? -9.678 14.153 20.766 1.00 76.12 81 GLU A C 1
ATOM 623 O O . GLU A 1 81 ? -8.921 14.286 21.725 1.00 76.12 81 GLU A O 1
ATOM 628 N N . LYS A 1 82 ? -10.547 13.137 20.690 1.00 74.25 82 LYS A N 1
ATOM 629 C CA . LYS A 1 82 ? -10.687 12.096 21.712 1.00 74.25 82 LYS A CA 1
ATOM 630 C C . LYS A 1 82 ? -10.932 10.737 21.076 1.00 74.25 82 LYS A C 1
ATOM 632 O O . LYS A 1 82 ? -11.693 10.619 20.110 1.00 74.25 82 LYS A O 1
ATOM 637 N N . LEU A 1 83 ? -10.348 9.711 21.686 1.00 69.88 83 LEU A N 1
ATOM 638 C CA . LEU A 1 83 ? -10.666 8.320 21.393 1.00 69.88 83 LEU A CA 1
ATOM 639 C C . LEU A 1 83 ? -12.141 8.060 21.718 1.00 69.88 83 LEU A C 1
ATOM 641 O O . LEU A 1 83 ? -12.618 8.333 22.823 1.00 69.88 83 LEU A O 1
ATOM 645 N N . LYS A 1 84 ? -12.888 7.556 20.734 1.00 69.00 84 LYS A N 1
ATOM 646 C CA . LYS A 1 84 ? -14.240 7.039 20.972 1.00 69.00 84 LYS A CA 1
ATOM 647 C C . LYS A 1 84 ? -14.137 5.668 21.638 1.00 69.00 84 LYS A C 1
ATOM 649 O O . LYS A 1 84 ? -13.123 4.989 21.521 1.00 69.00 84 LYS A O 1
ATOM 654 N N . LYS A 1 85 ? -15.206 5.246 22.322 1.00 70.31 85 LYS A N 1
ATOM 655 C CA . LYS A 1 85 ? -15.294 3.884 22.873 1.00 70.31 85 LYS A CA 1
ATOM 656 C C . LYS A 1 85 ? -15.070 2.857 21.756 1.00 70.31 85 LYS A C 1
ATOM 658 O O . LYS A 1 85 ? -15.620 3.040 20.667 1.00 70.31 85 LYS A O 1
ATOM 663 N N . SER A 1 86 ? -14.334 1.786 22.057 1.00 64.56 86 SER A N 1
ATOM 664 C CA . SER A 1 86 ? -13.988 0.710 21.111 1.00 64.56 86 SER A CA 1
ATOM 665 C C . SER A 1 86 ? -15.193 0.223 20.309 1.00 64.56 86 SER A C 1
ATOM 667 O O . SER A 1 86 ? -15.138 0.202 19.091 1.00 64.56 86 SER A O 1
ATOM 669 N N . ALA A 1 87 ? -16.341 0.021 20.964 1.00 60.66 87 ALA A N 1
ATOM 670 C CA . ALA A 1 87 ? -17.583 -0.426 20.328 1.00 60.66 87 ALA A CA 1
ATOM 671 C C . ALA A 1 87 ? -18.096 0.456 19.163 1.00 60.66 87 ALA A C 1
ATOM 673 O O . ALA A 1 87 ? -18.906 0.001 18.357 1.00 60.66 87 ALA A O 1
ATOM 674 N N . ILE A 1 88 ? -17.692 1.731 19.082 1.00 64.94 88 ILE A N 1
ATOM 675 C CA . ILE A 1 88 ? -18.051 2.631 17.971 1.00 64.94 88 ILE A CA 1
ATOM 676 C C . ILE A 1 88 ? -17.039 2.515 16.825 1.00 64.94 88 ILE A C 1
ATOM 678 O O . ILE A 1 88 ? -17.439 2.595 15.666 1.00 64.94 88 ILE A O 1
ATOM 682 N N . VAL A 1 89 ? -15.754 2.346 17.153 1.00 63.09 89 VAL A N 1
ATOM 683 C CA . VAL A 1 89 ? -14.673 2.138 16.177 1.00 63.09 89 VAL A CA 1
ATOM 684 C C . VAL A 1 89 ? -14.830 0.766 15.527 1.00 63.09 89 VAL A C 1
ATOM 686 O O . VAL A 1 89 ? -14.813 0.684 14.303 1.00 63.09 89 VAL A O 1
ATOM 689 N N . ASP A 1 90 ? -15.136 -0.261 16.325 1.00 62.50 90 ASP A N 1
ATOM 690 C CA . ASP A 1 90 ? -15.390 -1.627 15.865 1.00 62.50 90 ASP A CA 1
ATOM 691 C C . ASP A 1 90 ? -16.440 -1.653 14.764 1.00 62.50 90 ASP A C 1
ATOM 693 O O . ASP A 1 90 ? -16.187 -2.210 13.713 1.00 62.50 90 ASP A O 1
ATOM 697 N N . LYS A 1 91 ? -17.585 -0.978 14.939 1.00 69.31 91 LYS A N 1
ATOM 698 C CA . LYS A 1 91 ? -18.679 -0.995 13.949 1.00 69.31 91 LYS A CA 1
ATOM 699 C C . LYS A 1 91 ? -18.313 -0.415 12.581 1.00 69.31 91 LYS A C 1
ATOM 701 O O . LYS A 1 91 ? -18.974 -0.758 11.606 1.00 69.31 91 LYS A O 1
ATOM 706 N N . LYS A 1 92 ? -17.337 0.493 12.508 1.00 66.19 92 LYS A N 1
ATOM 707 C CA . LYS A 1 92 ? -16.879 1.095 11.244 1.00 66.19 92 LYS A CA 1
ATOM 708 C C . LYS A 1 92 ? -15.619 0.436 10.688 1.00 66.19 92 LYS A C 1
ATOM 710 O O . LYS A 1 92 ? -15.441 0.453 9.479 1.00 66.19 92 LYS A O 1
ATOM 715 N N . GLY A 1 93 ? -14.788 -0.148 11.548 1.00 60.28 93 GLY A N 1
ATOM 716 C CA . GLY A 1 93 ? -13.561 -0.847 11.172 1.00 60.28 93 GLY A CA 1
ATOM 717 C C . GLY A 1 93 ? -13.751 -2.309 10.775 1.00 60.28 93 GLY A C 1
ATOM 718 O O . GLY A 1 93 ? -12.757 -2.992 10.548 1.00 60.28 93 GLY A O 1
ATOM 719 N N . ILE A 1 94 ? -14.991 -2.811 10.701 1.00 66.12 94 ILE A N 1
ATOM 720 C CA . ILE A 1 94 ? -15.242 -4.183 10.247 1.00 66.12 94 ILE A CA 1
ATOM 721 C C . ILE A 1 94 ? -14.949 -4.268 8.752 1.00 66.12 94 ILE A C 1
ATOM 723 O O . ILE A 1 94 ? -15.761 -3.869 7.917 1.00 66.12 94 ILE A O 1
ATOM 727 N N . VAL A 1 95 ? -13.797 -4.837 8.418 1.00 65.69 95 VAL A N 1
ATOM 728 C CA . VAL A 1 95 ? -13.543 -5.361 7.081 1.00 65.69 95 VAL A CA 1
ATOM 729 C C . VAL A 1 95 ? -14.179 -6.744 7.017 1.00 65.69 95 VAL A C 1
ATOM 731 O O . VAL A 1 95 ? -13.869 -7.617 7.828 1.00 65.69 95 VAL A O 1
ATOM 734 N N . GLU A 1 96 ? -15.102 -6.940 6.078 1.00 67.69 96 GLU A N 1
ATOM 735 C CA . GLU A 1 96 ? -15.695 -8.252 5.833 1.00 67.69 96 GLU A CA 1
ATOM 736 C C . GLU A 1 96 ? -14.583 -9.240 5.446 1.00 67.69 96 GLU A C 1
ATOM 738 O O . GLU A 1 96 ? -13.958 -9.113 4.391 1.00 67.69 96 GLU A O 1
ATOM 743 N N . LEU A 1 97 ? -14.326 -10.226 6.310 1.00 63.16 97 LEU A N 1
ATOM 744 C CA . LEU A 1 97 ? -13.412 -11.320 6.004 1.00 63.16 97 LEU A CA 1
ATOM 745 C C . LEU A 1 97 ? -14.041 -12.191 4.919 1.00 63.16 97 LEU A C 1
ATOM 747 O O . LEU A 1 97 ? -14.938 -12.993 5.178 1.00 63.16 97 LEU A O 1
ATOM 751 N N . ARG A 1 98 ? -13.553 -12.037 3.690 1.00 72.31 98 ARG A N 1
ATOM 752 C CA . ARG A 1 98 ? -13.928 -12.905 2.577 1.00 72.31 98 ARG A CA 1
ATOM 753 C C . ARG A 1 98 ? -12.981 -14.087 2.532 1.00 72.31 98 ARG A C 1
ATOM 755 O O . ARG A 1 98 ? -11.811 -13.947 2.188 1.00 72.31 98 ARG A O 1
ATOM 762 N N . VAL A 1 99 ? -13.500 -15.258 2.876 1.00 72.06 99 VAL A N 1
ATOM 763 C CA . VAL A 1 99 ? -12.765 -16.509 2.707 1.00 72.06 99 VAL A CA 1
ATOM 764 C C . VAL A 1 99 ? -12.755 -16.844 1.220 1.00 72.06 99 VAL A C 1
ATOM 766 O O . VAL A 1 99 ? -13.804 -17.035 0.604 1.00 72.06 99 VAL A O 1
ATOM 769 N N . PHE A 1 100 ? -11.563 -16.880 0.625 1.00 70.06 100 PHE A N 1
ATOM 770 C CA . PHE A 1 100 ? -11.406 -17.372 -0.735 1.00 70.06 100 PHE A CA 1
ATOM 771 C C . PHE A 1 100 ? -11.420 -18.899 -0.720 1.00 70.06 100 PHE A C 1
ATOM 773 O O . PHE A 1 100 ? -10.435 -19.545 -0.365 1.00 70.06 100 PHE A O 1
ATOM 780 N N . GLU A 1 101 ? -12.538 -19.483 -1.136 1.00 75.19 101 GLU A N 1
ATOM 781 C CA . GLU A 1 101 ? -12.596 -20.905 -1.451 1.00 75.19 101 GLU A CA 1
ATOM 782 C C . GLU A 1 101 ? -12.182 -21.109 -2.907 1.00 75.19 101 GLU A C 1
ATOM 784 O O . GLU A 1 101 ? -12.885 -20.719 -3.847 1.00 75.19 101 GLU A O 1
ATOM 789 N N . LYS A 1 102 ? -11.016 -21.731 -3.104 1.00 67.38 102 LYS A N 1
ATOM 790 C CA . LYS A 1 102 ? -10.536 -22.110 -4.432 1.00 67.38 102 LYS A CA 1
ATOM 791 C C . LYS A 1 102 ? -11.472 -23.172 -5.012 1.00 67.38 102 LYS A C 1
ATOM 793 O O . LYS A 1 102 ? -11.313 -24.356 -4.743 1.00 67.38 102 LYS A O 1
ATOM 798 N N . LYS A 1 103 ? -12.439 -22.755 -5.830 1.00 72.44 103 LYS A N 1
ATOM 799 C CA . LYS A 1 103 ? -13.264 -23.688 -6.606 1.00 72.44 103 LYS A CA 1
ATOM 800 C C . LYS A 1 103 ? -12.397 -24.375 -7.662 1.00 72.44 103 LYS A C 1
ATOM 802 O O . LYS A 1 103 ? -11.712 -23.698 -8.439 1.00 72.44 103 LYS A O 1
ATOM 807 N N . ASP A 1 104 ? -12.432 -25.704 -7.687 1.00 71.00 104 ASP A N 1
ATOM 808 C CA . ASP A 1 104 ? -11.628 -26.509 -8.605 1.00 71.00 104 ASP A CA 1
ATOM 809 C C . ASP A 1 104 ? -11.820 -26.067 -10.062 1.00 71.00 104 ASP A C 1
ATOM 811 O O . ASP A 1 104 ? -12.933 -25.942 -10.575 1.00 71.00 104 ASP A O 1
ATOM 815 N N . GLY A 1 105 ? -10.701 -25.782 -10.732 1.00 65.81 105 GLY A N 1
ATOM 816 C CA . GLY A 1 105 ? -10.665 -25.495 -12.166 1.00 65.81 105 GLY A CA 1
ATOM 817 C C . GLY A 1 105 ? -11.266 -24.158 -12.623 1.00 65.81 105 GLY A C 1
ATOM 818 O O . GLY A 1 105 ? -11.407 -23.976 -13.833 1.00 65.81 105 GLY A O 1
ATOM 819 N N . MET A 1 106 ? -11.613 -23.231 -11.718 1.00 60.56 106 MET A N 1
ATOM 820 C CA . MET A 1 106 ? -12.254 -21.947 -12.068 1.00 60.56 106 MET A CA 1
ATOM 821 C C . MET A 1 106 ? -11.347 -20.708 -11.998 1.00 60.56 106 MET A C 1
ATOM 823 O O . MET A 1 106 ? -11.710 -19.682 -12.562 1.00 60.56 106 MET A O 1
ATOM 827 N N . GLY A 1 107 ? -10.176 -20.785 -11.355 1.00 64.81 107 GLY A N 1
ATOM 828 C CA . GLY A 1 107 ? -9.380 -19.593 -11.016 1.00 64.81 107 GLY A CA 1
ATOM 829 C C . GLY A 1 107 ? -9.021 -18.696 -12.208 1.00 64.81 107 GLY A C 1
ATOM 830 O O . GLY A 1 107 ? -9.296 -17.504 -12.182 1.00 64.81 107 GLY A O 1
ATOM 831 N N . LEU A 1 108 ? -8.454 -19.276 -13.270 1.00 68.44 108 LEU A N 1
ATOM 832 C CA . LEU A 1 108 ? -8.003 -18.514 -14.443 1.00 68.44 108 LEU A CA 1
ATOM 833 C C . LEU A 1 108 ? -9.075 -18.373 -15.533 1.00 68.44 108 LEU A C 1
ATOM 835 O O . LEU A 1 108 ? -8.920 -17.550 -16.426 1.00 68.44 108 LEU A O 1
ATOM 839 N N . LYS A 1 109 ? -10.162 -19.157 -15.481 1.00 71.12 109 LYS A N 1
ATOM 840 C CA . LYS A 1 109 ? -11.188 -19.174 -16.542 1.00 71.12 109 LYS A CA 1
ATOM 841 C C . LYS A 1 109 ? -11.990 -17.873 -16.628 1.00 71.12 109 LYS A C 1
ATOM 843 O O . LYS A 1 109 ? -12.508 -17.563 -17.691 1.00 71.12 109 LYS A O 1
ATOM 848 N N . ASN A 1 110 ? -12.091 -17.145 -15.516 1.00 69.62 110 ASN A N 1
ATOM 849 C CA . ASN A 1 110 ? -12.825 -15.881 -15.428 1.00 69.62 110 ASN A CA 1
ATOM 850 C C . ASN A 1 110 ? -11.918 -14.652 -15.573 1.00 69.62 110 ASN A C 1
ATOM 852 O O . ASN A 1 110 ? -12.414 -13.529 -15.505 1.00 69.62 110 ASN A O 1
ATOM 856 N N . LEU A 1 111 ? -10.603 -14.843 -15.718 1.00 72.31 111 LEU A N 1
ATOM 857 C CA . LEU A 1 111 ? -9.708 -13.729 -15.990 1.00 72.31 111 LEU A CA 1
ATOM 858 C C . LEU A 1 111 ? -9.880 -13.332 -17.452 1.00 72.31 111 LEU A C 1
ATOM 860 O O . LEU A 1 111 ? -9.606 -14.113 -18.362 1.00 72.31 111 LEU A O 1
ATOM 864 N N . LEU A 1 112 ? -10.362 -12.113 -17.660 1.00 74.56 112 LEU A N 1
ATOM 865 C CA . LEU A 1 112 ? -10.353 -11.479 -18.964 1.00 74.56 112 LEU A CA 1
ATOM 866 C C . LEU A 1 112 ? -8.957 -10.898 -19.161 1.00 74.56 112 LEU A C 1
ATOM 868 O O . LEU A 1 112 ? -8.535 -10.005 -18.430 1.00 74.56 112 LEU A O 1
ATOM 872 N N . PHE A 1 113 ? -8.224 -11.462 -20.112 1.00 75.56 113 PHE A N 1
ATOM 873 C CA . PHE A 1 113 ? -6.952 -10.911 -20.546 1.00 75.56 113 PHE A CA 1
ATOM 874 C C . PHE A 1 113 ? -7.258 -9.914 -21.650 1.00 75.56 113 PHE A C 1
ATOM 876 O O . PHE A 1 113 ? -7.602 -10.302 -22.765 1.00 75.56 113 PHE A O 1
ATOM 883 N N . GLU A 1 114 ? -7.181 -8.634 -21.321 1.00 76.31 114 GLU A N 1
ATOM 884 C CA . GLU A 1 114 ? -7.201 -7.592 -22.335 1.00 76.31 114 GLU A CA 1
ATOM 885 C C . GLU A 1 114 ? -5.798 -7.450 -22.914 1.00 76.31 114 GLU A C 1
ATOM 887 O O . GLU A 1 114 ? -4.797 -7.501 -22.192 1.00 76.31 114 GLU A O 1
ATOM 892 N N . ASN A 1 115 ? -5.719 -7.315 -24.235 1.00 73.25 115 ASN A N 1
ATOM 893 C CA . ASN A 1 115 ? -4.452 -7.046 -24.881 1.00 73.25 115 ASN A CA 1
ATOM 894 C C . ASN A 1 115 ? -4.018 -5.620 -24.524 1.00 73.25 115 ASN A C 1
ATOM 896 O O . ASN A 1 115 ? -4.737 -4.653 -24.784 1.00 73.25 115 ASN A O 1
ATOM 900 N N . LEU A 1 116 ? -2.828 -5.491 -23.938 1.00 67.38 116 LEU A N 1
ATOM 901 C CA . LEU A 1 116 ? -2.258 -4.189 -23.607 1.00 67.38 116 LEU A CA 1
ATOM 902 C C . LEU A 1 116 ? -2.068 -3.320 -24.858 1.00 67.38 116 LEU A C 1
ATOM 904 O O . LEU A 1 116 ? -2.236 -2.110 -24.754 1.00 67.38 116 LEU A O 1
ATOM 908 N N . ASP A 1 117 ? -1.806 -3.919 -26.025 1.00 70.06 117 ASP A N 1
ATOM 909 C CA . ASP A 1 117 ? -1.673 -3.196 -27.298 1.00 70.06 117 ASP A CA 1
ATOM 910 C C . ASP A 1 117 ? -3.002 -2.581 -27.776 1.00 70.06 117 ASP A C 1
ATOM 912 O O . ASP A 1 117 ? -2.999 -1.571 -28.483 1.00 70.06 117 ASP A O 1
ATOM 916 N N . ASP A 1 118 ? -4.139 -3.171 -27.386 1.00 72.62 118 ASP A N 1
ATOM 917 C CA . ASP A 1 118 ? -5.477 -2.666 -27.723 1.00 72.62 118 ASP A CA 1
ATOM 918 C C . ASP A 1 118 ? -5.892 -1.530 -26.770 1.00 72.62 118 ASP A C 1
ATOM 920 O O . ASP A 1 118 ? -6.555 -0.573 -27.176 1.00 72.62 118 ASP A O 1
ATOM 924 N N . LEU A 1 119 ? -5.484 -1.621 -25.498 1.00 66.12 119 LEU A N 1
ATOM 925 C CA . LEU A 1 119 ? -5.732 -0.609 -24.464 1.00 66.12 119 LEU A CA 1
ATOM 926 C C . LEU A 1 119 ? -4.852 0.626 -24.634 1.00 66.12 119 LEU A C 1
ATOM 928 O O . LEU A 1 119 ? -5.309 1.766 -24.520 1.00 66.12 119 LEU A O 1
ATOM 932 N N . PHE A 1 120 ? -3.583 0.383 -24.917 1.00 64.44 120 PHE A N 1
ATOM 933 C CA . PHE A 1 120 ? -2.600 1.380 -25.262 1.00 64.44 120 PHE A CA 1
ATOM 934 C C . PHE A 1 120 ? -2.261 1.119 -26.715 1.00 64.44 120 PHE A C 1
ATOM 936 O O . PHE A 1 120 ? -1.262 0.455 -26.975 1.00 64.44 120 PHE A O 1
ATOM 943 N N . LEU A 1 121 ? -3.106 1.629 -27.634 1.00 60.03 121 LEU A N 1
ATOM 944 C CA . LEU A 1 121 ? -2.810 1.709 -29.072 1.00 60.03 121 LEU A CA 1
ATOM 945 C C . LEU A 1 121 ? -1.337 2.010 -29.173 1.00 60.03 121 LEU A C 1
ATOM 947 O O . LEU A 1 121 ? -0.970 3.125 -28.795 1.00 60.03 121 LEU A O 1
ATOM 951 N N . SER A 1 122 ? -0.537 1.006 -29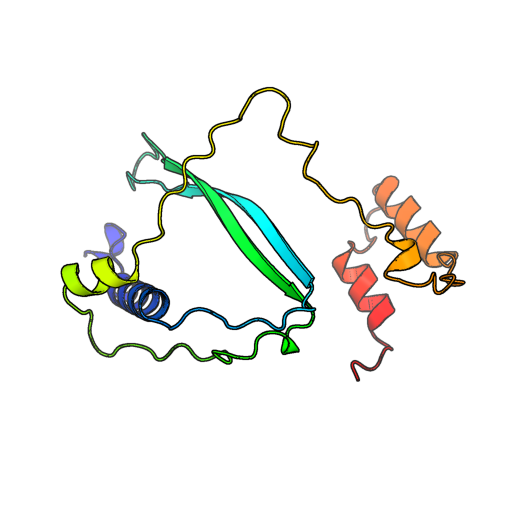.546 1.00 54.72 122 SER A N 1
ATOM 952 C CA . SER A 1 122 ? 0.898 1.042 -29.320 1.00 54.72 122 SER A CA 1
ATOM 953 C C . SER A 1 122 ? 1.393 2.384 -29.836 1.00 54.72 122 SER A C 1
ATOM 955 O O . SER A 1 122 ? 1.534 2.583 -31.050 1.00 54.72 122 SER A O 1
ATOM 957 N N . LYS A 1 123 ? 1.637 3.345 -28.935 1.00 54.03 123 LYS A N 1
ATOM 958 C CA . LYS A 1 123 ? 2.611 4.369 -29.234 1.00 54.03 123 LYS A CA 1
ATOM 959 C C . LYS A 1 123 ? 3.811 3.480 -29.406 1.00 54.03 123 LYS A C 1
ATOM 961 O O . LYS A 1 123 ? 4.254 2.875 -28.436 1.00 54.03 123 LYS A O 1
ATOM 966 N N . LYS A 1 124 ? 4.217 3.243 -30.655 1.00 53.62 124 LYS A N 1
ATOM 967 C CA . LYS A 1 124 ? 5.528 2.677 -30.907 1.00 53.62 124 LYS A CA 1
ATOM 968 C C . LYS A 1 124 ? 6.426 3.584 -30.095 1.00 53.62 124 LYS A C 1
ATOM 970 O O . LYS A 1 124 ? 6.583 4.751 -30.457 1.00 53.62 124 LYS A O 1
ATOM 975 N N . TYR A 1 125 ? 6.867 3.098 -28.939 1.00 53.59 125 TYR A N 1
ATOM 976 C CA . TYR A 1 125 ? 7.887 3.752 -28.162 1.00 53.59 125 TYR A CA 1
ATOM 977 C C . TYR A 1 125 ? 9.093 3.626 -29.082 1.00 53.59 125 TYR A C 1
ATOM 979 O O . TYR A 1 125 ? 9.789 2.619 -29.115 1.00 53.59 125 TYR A O 1
ATOM 987 N N . ASN A 1 126 ? 9.227 4.609 -29.975 1.00 53.84 126 ASN A N 1
ATOM 988 C CA . ASN A 1 126 ? 10.375 4.757 -30.857 1.00 53.84 126 ASN A CA 1
ATOM 989 C C . ASN A 1 126 ? 11.621 5.083 -30.018 1.00 53.84 126 ASN A C 1
ATOM 991 O O . ASN A 1 126 ? 12.730 5.102 -30.542 1.00 53.84 126 ASN A O 1
ATOM 995 N N . GLU A 1 127 ? 11.423 5.327 -28.722 1.00 62.59 127 GLU A N 1
ATOM 996 C CA . GLU A 1 127 ? 12.420 5.374 -27.669 1.00 62.59 127 GLU A CA 1
ATOM 997 C C . GLU A 1 127 ? 12.973 3.969 -27.434 1.00 62.59 127 GLU A C 1
ATOM 999 O O . GLU A 1 127 ? 12.624 3.239 -26.509 1.00 62.59 127 GLU A O 1
ATOM 1004 N N . VAL A 1 128 ? 13.852 3.573 -28.346 1.00 68.06 128 VAL A N 1
ATOM 1005 C CA . VAL A 1 128 ? 14.848 2.549 -28.066 1.00 68.06 128 VAL A CA 1
ATOM 1006 C C . VAL A 1 128 ? 15.723 3.088 -26.929 1.00 68.06 128 VAL A C 1
ATOM 1008 O O . VAL A 1 128 ? 16.108 4.260 -27.005 1.00 68.06 128 VAL A O 1
ATOM 1011 N N . PRO A 1 129 ? 16.065 2.274 -25.910 1.00 75.12 129 PRO A N 1
ATOM 1012 C CA . PRO A 1 129 ? 17.010 2.686 -24.882 1.00 75.12 129 PRO A CA 1
ATOM 1013 C C . PRO A 1 129 ? 18.252 3.283 -25.538 1.00 75.12 129 PRO A C 1
ATOM 1015 O O . PRO A 1 129 ? 18.840 2.691 -26.451 1.00 75.12 129 PRO A O 1
ATOM 1018 N N . SER A 1 130 ? 18.637 4.472 -25.097 1.00 80.81 130 SER A N 1
ATOM 1019 C CA . SER A 1 130 ? 19.853 5.117 -25.554 1.00 80.81 130 SER A CA 1
ATOM 1020 C C . SER A 1 130 ? 21.067 4.252 -25.211 1.00 80.81 130 SER A C 1
ATOM 1022 O O . SER A 1 130 ? 21.035 3.368 -24.348 1.00 80.81 130 SER A O 1
ATOM 1024 N N . VAL A 1 131 ? 22.194 4.528 -25.865 1.00 84.56 131 VAL A N 1
ATOM 1025 C CA . VAL A 1 131 ? 23.458 3.841 -25.561 1.00 84.56 131 VAL A CA 1
ATOM 1026 C C . VAL A 1 131 ? 23.835 3.998 -24.080 1.00 84.56 131 VAL A C 1
ATOM 1028 O O . VAL A 1 131 ? 24.403 3.076 -23.497 1.00 84.56 131 VAL A O 1
ATOM 1031 N N . TYR A 1 132 ? 23.482 5.124 -23.453 1.00 82.62 132 TYR A N 1
ATOM 1032 C CA . TYR A 1 132 ? 23.730 5.368 -22.032 1.00 82.62 132 TYR A CA 1
ATOM 1033 C C . TYR A 1 132 ? 22.868 4.485 -21.127 1.00 82.62 132 TYR A C 1
ATOM 1035 O O . TYR A 1 132 ? 23.370 3.980 -20.125 1.00 82.62 132 TYR A O 1
ATOM 1043 N N . ASP A 1 133 ? 21.623 4.219 -21.516 1.00 85.00 133 ASP A N 1
ATOM 1044 C CA . ASP A 1 133 ? 20.700 3.357 -20.769 1.00 85.00 133 ASP A CA 1
ATOM 1045 C C . ASP A 1 133 ? 21.198 1.910 -20.791 1.00 85.00 133 ASP A C 1
ATOM 1047 O O . ASP A 1 133 ? 21.273 1.237 -19.761 1.00 85.00 133 ASP A O 1
ATOM 1051 N N . VAL A 1 134 ? 21.643 1.450 -21.965 1.00 87.62 134 VAL A N 1
ATOM 1052 C CA . VAL A 1 134 ? 22.260 0.127 -22.139 1.00 87.62 134 VAL A CA 1
ATOM 1053 C C . VAL A 1 134 ? 23.575 0.018 -21.369 1.00 87.62 134 VAL A C 1
ATOM 1055 O O . VAL A 1 134 ? 23.834 -1.006 -20.732 1.00 87.62 134 VAL A O 1
ATOM 1058 N N . LEU A 1 135 ? 24.404 1.064 -21.384 1.00 86.88 135 LEU A N 1
ATOM 1059 C CA . LEU A 1 135 ? 25.666 1.089 -20.647 1.00 86.88 135 LEU A CA 1
ATOM 1060 C C . LEU A 1 135 ? 25.435 1.056 -19.131 1.00 86.88 135 LEU A C 1
ATOM 1062 O O . LEU A 1 135 ? 26.119 0.309 -18.429 1.00 86.88 135 LEU A O 1
ATOM 1066 N N . TRP A 1 136 ? 24.448 1.804 -18.633 1.00 88.56 136 TRP A N 1
ATOM 1067 C CA . TRP A 1 136 ? 24.042 1.780 -17.232 1.00 88.56 136 TRP A CA 1
ATOM 1068 C C . TRP A 1 136 ? 23.544 0.387 -16.822 1.00 88.56 136 TRP A C 1
ATOM 1070 O O . TRP A 1 136 ? 24.054 -0.171 -15.848 1.00 88.56 136 TRP A O 1
ATOM 1080 N N . MET A 1 137 ? 22.642 -0.228 -17.599 1.00 87.06 137 MET A N 1
ATOM 1081 C CA . MET A 1 137 ? 22.141 -1.588 -17.344 1.00 87.06 137 MET A CA 1
ATOM 1082 C C . MET A 1 137 ? 23.280 -2.617 -17.282 1.00 87.06 137 MET A C 1
ATOM 1084 O O . MET A 1 137 ? 23.378 -3.391 -16.326 1.00 87.06 137 MET A O 1
ATOM 1088 N N . CYS A 1 138 ? 24.187 -2.592 -18.263 1.00 89.19 138 CYS A N 1
ATOM 1089 C CA . CYS A 1 138 ? 25.367 -3.459 -18.290 1.00 89.19 138 CYS A CA 1
ATOM 1090 C C . CYS A 1 138 ? 26.286 -3.217 -17.087 1.00 89.19 138 CYS A C 1
ATOM 1092 O O . CYS A 1 138 ? 26.813 -4.165 -16.501 1.00 89.19 138 CYS A O 1
ATOM 1094 N N . GLY A 1 139 ? 26.477 -1.956 -16.703 1.00 88.12 139 GLY A N 1
ATOM 1095 C CA . GLY A 1 139 ? 27.314 -1.592 -15.573 1.00 88.12 139 GLY A CA 1
ATOM 1096 C C . GLY A 1 139 ? 26.736 -2.040 -14.230 1.00 88.12 139 GLY A C 1
ATOM 1097 O O . GLY A 1 139 ? 27.475 -2.555 -13.388 1.00 88.12 139 GLY A O 1
ATOM 1098 N N . LYS A 1 140 ? 25.412 -1.937 -14.049 1.00 85.25 140 LYS A N 1
ATOM 1099 C CA . LYS A 1 140 ? 24.705 -2.501 -12.889 1.00 85.25 140 LYS A CA 1
ATOM 1100 C C . LYS A 1 140 ? 24.826 -4.016 -12.837 1.00 85.25 140 LYS A C 1
ATOM 1102 O O . LYS A 1 140 ? 25.125 -4.550 -11.774 1.00 85.25 140 LYS A O 1
ATOM 1107 N N . TRP A 1 141 ? 24.660 -4.693 -13.973 1.00 88.38 141 TRP A N 1
ATOM 1108 C CA . TRP A 1 141 ? 24.827 -6.144 -14.075 1.00 88.38 141 TRP A CA 1
ATOM 1109 C C . TRP A 1 141 ? 26.242 -6.602 -13.697 1.00 88.38 141 TRP A C 1
ATOM 1111 O O . TRP A 1 141 ? 26.414 -7.612 -13.021 1.00 88.38 141 TRP A O 1
ATOM 1121 N N . LYS A 1 142 ? 27.267 -5.847 -14.106 1.00 90.06 142 LYS A N 1
ATOM 1122 C CA . LYS A 1 142 ? 28.677 -6.109 -13.774 1.00 90.06 142 LYS A CA 1
ATOM 1123 C C . LYS A 1 142 ? 29.107 -5.589 -12.400 1.00 90.06 142 LYS A C 1
ATOM 1125 O O . LYS A 1 142 ? 30.286 -5.698 -12.077 1.00 90.06 142 LYS A O 1
ATOM 1130 N N . THR A 1 143 ? 28.174 -5.042 -11.617 1.00 85.25 143 THR A N 1
ATOM 1131 C CA . THR A 1 143 ? 28.398 -4.538 -10.255 1.00 85.25 143 THR A CA 1
ATOM 1132 C C . THR A 1 143 ? 29.585 -3.576 -10.145 1.00 85.25 143 THR A C 1
ATOM 1134 O O . THR A 1 143 ? 30.331 -3.634 -9.172 1.00 85.25 143 THR A O 1
ATOM 1137 N N . PHE A 1 144 ? 29.789 -2.702 -11.139 1.00 85.75 144 PHE A N 1
ATOM 1138 C CA . PHE A 1 144 ? 30.819 -1.669 -11.021 1.00 85.75 144 PHE A CA 1
ATOM 1139 C C . PHE A 1 144 ? 30.475 -0.703 -9.883 1.00 85.75 144 PHE A C 1
ATOM 1141 O O . PHE A 1 144 ? 29.326 -0.274 -9.725 1.00 85.75 144 PHE A O 1
ATOM 1148 N N . GLU A 1 145 ? 31.492 -0.347 -9.106 1.00 81.62 145 GLU A N 1
ATOM 1149 C CA . GLU A 1 145 ? 31.387 0.682 -8.077 1.00 81.62 145 GLU A CA 1
ATOM 1150 C C . GLU A 1 145 ? 31.088 2.047 -8.726 1.00 81.62 145 GLU A C 1
ATOM 1152 O O . GLU A 1 145 ? 31.484 2.312 -9.861 1.00 81.62 145 GLU A O 1
ATOM 1157 N N . ASN A 1 146 ? 30.370 2.918 -8.011 1.00 83.75 146 ASN A N 1
ATOM 1158 C CA . ASN A 1 146 ? 29.970 4.267 -8.450 1.00 83.75 146 ASN A CA 1
ATOM 1159 C C . ASN A 1 146 ? 28.928 4.357 -9.582 1.00 83.75 146 ASN A C 1
ATOM 1161 O O . ASN A 1 146 ? 28.723 5.437 -10.133 1.00 83.75 146 ASN A O 1
ATOM 1165 N N . ILE A 1 147 ? 28.207 3.276 -9.899 1.00 85.69 147 ILE A N 1
ATOM 1166 C CA . ILE A 1 147 ? 27.031 3.357 -10.779 1.00 85.69 147 ILE A CA 1
ATOM 1167 C C . ILE A 1 147 ? 25.765 3.540 -9.942 1.00 85.69 147 ILE A C 1
ATOM 1169 O O . ILE A 1 147 ? 25.373 2.653 -9.170 1.00 85.69 147 ILE A O 1
ATOM 1173 N N . ALA A 1 148 ? 25.104 4.684 -10.140 1.00 83.50 148 ALA A N 1
ATOM 1174 C CA . ALA A 1 148 ? 23.845 5.029 -9.489 1.00 83.50 148 ALA A CA 1
ATOM 1175 C C . ALA A 1 148 ? 22.818 3.890 -9.610 1.00 83.50 148 ALA A C 1
ATOM 1177 O O . ALA A 1 148 ? 22.716 3.228 -10.642 1.00 83.50 148 ALA A O 1
ATOM 1178 N N . GLY A 1 149 ? 22.068 3.622 -8.539 1.00 85.25 149 GLY A N 1
ATOM 1179 C CA . GLY A 1 149 ? 20.936 2.692 -8.587 1.00 85.25 149 GLY A CA 1
ATOM 1180 C C . GLY A 1 149 ? 19.809 3.206 -9.486 1.00 85.25 149 GLY A C 1
ATOM 1181 O O . GLY A 1 149 ? 19.888 4.314 -10.009 1.00 85.25 149 GLY A O 1
ATOM 1182 N N . TRP A 1 150 ? 18.742 2.413 -9.626 1.00 81.19 150 TRP A N 1
ATOM 1183 C CA . TRP A 1 150 ? 17.564 2.796 -10.416 1.00 81.19 150 TRP A CA 1
ATOM 1184 C C . TRP A 1 150 ? 17.055 4.194 -10.054 1.00 81.19 150 TRP A C 1
ATOM 1186 O O . TRP A 1 150 ? 16.838 5.008 -10.937 1.00 81.19 150 TRP A O 1
ATOM 1196 N N . GLN A 1 151 ? 16.974 4.505 -8.757 1.00 81.81 151 GLN A N 1
ATOM 1197 C CA . GLN A 1 151 ? 16.543 5.817 -8.275 1.00 81.81 151 GLN A CA 1
ATOM 1198 C C . GLN A 1 151 ? 17.414 6.968 -8.802 1.00 81.81 151 GLN A C 1
ATOM 1200 O O . GLN A 1 151 ? 16.875 7.922 -9.344 1.00 81.81 151 GLN A O 1
ATOM 1205 N N . GLY A 1 152 ? 18.743 6.870 -8.685 1.00 84.31 152 GLY A N 1
ATOM 1206 C CA . GLY A 1 152 ? 19.642 7.941 -9.133 1.00 84.31 152 GLY A CA 1
ATOM 1207 C C . GLY A 1 152 ? 19.732 8.049 -10.658 1.00 84.31 152 GLY A C 1
ATOM 1208 O O . GLY A 1 152 ? 19.907 9.140 -11.194 1.00 84.31 152 GLY A O 1
ATOM 1209 N N . TYR A 1 153 ? 19.571 6.930 -11.369 1.00 83.56 153 TYR A N 1
ATOM 1210 C CA . TYR A 1 153 ? 19.428 6.939 -12.823 1.00 83.56 153 TYR A CA 1
ATOM 1211 C C . TYR A 1 153 ? 18.137 7.655 -13.242 1.00 83.56 153 TYR A C 1
ATOM 1213 O O . TYR A 1 153 ? 18.219 8.601 -14.020 1.00 83.56 153 TYR A O 1
ATOM 1221 N N . MET A 1 154 ? 16.988 7.281 -12.659 1.00 80.88 154 MET A N 1
ATOM 1222 C CA . MET A 1 154 ? 15.694 7.926 -12.913 1.00 80.88 154 MET A CA 1
ATOM 1223 C C . MET A 1 154 ? 15.743 9.422 -12.606 1.00 80.88 154 MET A C 1
ATOM 1225 O O . MET A 1 154 ? 15.374 10.217 -13.458 1.00 80.88 154 MET A O 1
ATOM 1229 N N . GLU A 1 155 ? 16.285 9.810 -11.450 1.00 83.44 155 GLU A N 1
ATOM 1230 C CA . GLU A 1 155 ? 16.465 11.215 -11.065 1.00 83.44 155 GLU A CA 1
ATOM 1231 C C . GLU A 1 155 ? 17.286 11.999 -12.098 1.00 83.44 155 GLU A C 1
ATOM 1233 O O . GLU A 1 155 ? 16.945 13.131 -12.429 1.00 83.44 155 GLU A O 1
ATOM 1238 N N . THR A 1 156 ? 18.334 11.383 -12.653 1.00 82.44 156 THR A N 1
ATOM 1239 C CA . THR A 1 156 ? 19.174 12.013 -13.678 1.00 82.44 156 THR A CA 1
ATOM 1240 C C . THR A 1 156 ? 18.416 12.191 -14.992 1.00 82.44 156 THR A C 1
ATOM 1242 O O . THR A 1 156 ? 18.448 13.282 -15.560 1.00 82.44 156 THR A O 1
ATOM 1245 N N . ILE A 1 157 ? 17.727 11.155 -15.480 1.00 79.75 157 ILE A N 1
ATOM 1246 C CA . ILE A 1 157 ? 17.047 11.215 -16.783 1.00 79.75 157 ILE A CA 1
ATOM 1247 C C . ILE A 1 157 ? 15.783 12.082 -16.750 1.00 79.75 157 ILE A C 1
ATOM 1249 O O . ILE A 1 157 ? 15.500 12.763 -17.728 1.00 79.75 157 ILE A O 1
ATOM 1253 N N . THR A 1 158 ? 15.064 12.132 -15.625 1.00 79.50 158 THR A N 1
ATOM 1254 C CA . THR A 1 158 ? 13.861 12.969 -15.480 1.00 79.50 158 THR A CA 1
ATOM 1255 C C . THR A 1 158 ? 14.179 14.385 -15.005 1.00 79.50 158 THR A C 1
ATOM 1257 O O . THR A 1 158 ? 13.270 15.193 -14.857 1.00 79.50 158 THR A O 1
ATOM 1260 N N . SER A 1 159 ? 15.452 14.714 -14.747 1.00 80.12 159 SER A N 1
ATOM 1261 C CA . SER A 1 159 ? 15.855 16.034 -14.230 1.00 80.12 159 SER A CA 1
ATOM 1262 C C . SER A 1 159 ? 15.507 17.201 -15.160 1.00 80.12 159 SER A C 1
ATOM 1264 O O . SER A 1 159 ? 15.406 18.340 -14.705 1.00 80.12 159 SER A O 1
ATOM 1266 N N . THR A 1 160 ? 15.327 16.930 -16.454 1.00 73.81 160 THR A N 1
ATOM 1267 C CA . THR A 1 160 ? 15.041 17.930 -17.489 1.00 73.81 160 THR A CA 1
ATOM 1268 C C . THR A 1 160 ? 13.593 17.927 -17.978 1.00 73.81 160 THR A C 1
ATOM 1270 O O . THR A 1 160 ? 13.257 18.741 -18.835 1.00 73.81 160 THR A O 1
ATOM 1273 N N . GLU A 1 161 ? 12.743 17.027 -17.481 1.00 73.81 161 GLU A N 1
ATOM 1274 C CA . GLU A 1 161 ? 11.341 16.950 -17.904 1.00 73.81 161 GLU A CA 1
ATOM 1275 C C . GLU A 1 161 ? 10.455 17.843 -17.024 1.00 73.81 161 GLU A C 1
ATOM 1277 O O . GLU A 1 161 ? 10.590 17.856 -15.798 1.00 73.81 161 GLU A O 1
ATOM 1282 N N . SER A 1 162 ? 9.554 18.621 -17.641 1.00 58.75 162 SER A N 1
ATOM 1283 C CA . SER A 1 162 ? 8.518 19.343 -16.900 1.00 58.75 162 SER A CA 1
ATOM 1284 C C . SER A 1 162 ? 7.384 18.384 -16.554 1.00 58.75 162 SER A C 1
ATOM 1286 O O . SER A 1 162 ? 6.835 17.702 -17.417 1.00 58.75 162 SER A O 1
ATOM 1288 N N . PHE A 1 163 ? 7.037 18.328 -15.270 1.00 54.41 163 PHE A N 1
ATOM 1289 C CA . PHE A 1 163 ? 5.865 17.602 -14.789 1.00 54.41 163 PHE A CA 1
ATOM 1290 C C . PHE A 1 163 ? 4.622 18.483 -14.983 1.00 54.41 163 PHE A C 1
ATOM 1292 O O . PHE A 1 163 ? 4.103 19.035 -14.013 1.00 54.41 163 PHE A O 1
ATOM 1299 N N . ASP A 1 164 ? 4.217 18.680 -16.239 1.00 45.53 164 ASP A N 1
ATOM 1300 C CA . ASP A 1 164 ? 2.951 19.336 -16.601 1.00 45.53 164 ASP A CA 1
ATOM 1301 C C . ASP A 1 164 ? 1.775 18.342 -16.618 1.00 45.53 164 ASP A C 1
ATOM 1303 O O . ASP A 1 164 ? 1.959 17.190 -17.082 1.00 45.53 164 ASP A O 1
#

Radius of gyration: 23.39 Å; chains: 1; bounding box: 50×46×65 Å

Foldseek 3Di:
DCVVVVDDPCVQVVLQVVLLVLPFDDWDFAPPKDKDKDWDWDWAQPPDPPSPPIDIDIDIDIDIPPPVRGPPDPPDRDGDPDDDPPVVSCVSNDDPDDDDDPDPPPDCVPDDDDDPCVVVVDPVCPCDPDPVSVVLVVCVVVVDPPRDDPVVVCCVVCVPPDPD